Protein AF-A0A921LPE7-F1 (afdb_monomer_lite)

Sequence (106 aa):
MGKTLYLDCTNGISGDMLVAALLDAGANEARLRDTLATLPVSGFDIRVSRVKKAGIDCCDFDVVLDAAHENHDHDMAYLHGGAYAAHEHEHEHEHEHEHEHEHEHE

Organism: NCBI:txid1720204

pLDDT: mean 78.43, std 21.43, range [35.5, 97.62]

Structure (mmCIF, N/CA/C/O backbone):
data_AF-A0A921LPE7-F1
#
_entry.id   AF-A0A921LPE7-F1
#
loop_
_atom_site.group_PDB
_atom_site.id
_atom_site.type_symbol
_atom_site.label_atom_id
_atom_site.label_alt_id
_atom_site.label_comp_id
_atom_site.label_asym_id
_atom_site.label_entity_id
_atom_site.label_seq_id
_atom_site.pdbx_PDB_ins_code
_atom_site.Cartn_x
_atom_site.Cartn_y
_atom_site.Cartn_z
_atom_site.occupancy
_atom_site.B_iso_or_equiv
_atom_site.auth_seq_id
_atom_site.auth_comp_id
_atom_site.auth_asym_id
_atom_site.auth_atom_id
_atom_site.pdbx_PDB_model_num
ATOM 1 N N . MET A 1 1 ? -18.207 8.169 12.114 1.00 57.12 1 MET A N 1
ATOM 2 C CA . MET A 1 1 ? -16.863 8.465 12.659 1.00 57.12 1 MET A CA 1
ATOM 3 C C . MET A 1 1 ? -15.863 8.298 11.532 1.00 57.12 1 MET A C 1
ATOM 5 O O . MET A 1 1 ? -15.922 7.275 10.864 1.00 57.12 1 MET A O 1
ATOM 9 N N . GLY A 1 2 ? -15.036 9.309 11.260 1.00 79.25 2 GLY A N 1
ATOM 10 C CA . GLY A 1 2 ? -13.950 9.187 10.282 1.00 79.25 2 GLY A CA 1
ATOM 11 C C . GLY A 1 2 ? -12.810 8.327 10.833 1.00 79.25 2 GLY A C 1
ATOM 12 O O . GLY A 1 2 ? -12.654 8.229 12.050 1.00 79.25 2 GLY A O 1
ATOM 13 N N . LYS A 1 3 ? -12.039 7.697 9.945 1.00 83.62 3 LYS A N 1
ATOM 14 C CA . LYS A 1 3 ? -10.768 7.050 10.288 1.00 83.62 3 LYS A CA 1
ATOM 15 C C . LYS A 1 3 ? -9.664 8.110 10.187 1.00 83.62 3 LYS A C 1
ATOM 17 O O . LYS A 1 3 ? -9.556 8.766 9.155 1.00 83.62 3 LYS A O 1
ATOM 22 N N . THR A 1 4 ? -8.888 8.299 11.252 1.00 88.62 4 THR A N 1
ATOM 23 C CA . THR A 1 4 ? -7.774 9.261 11.295 1.00 88.62 4 THR A CA 1
ATOM 24 C C . THR A 1 4 ? -6.459 8.500 11.284 1.00 88.62 4 THR A C 1
ATOM 26 O O . THR A 1 4 ? -6.282 7.587 12.087 1.00 88.62 4 THR A O 1
ATOM 29 N N . LEU A 1 5 ? -5.538 8.899 10.406 1.00 90.00 5 LEU A N 1
ATOM 30 C CA . LEU A 1 5 ? -4.170 8.394 10.378 1.00 90.00 5 LEU A CA 1
ATOM 31 C C . LEU A 1 5 ? -3.237 9.448 10.985 1.00 90.00 5 LEU A C 1
ATOM 33 O O . LEU A 1 5 ? -3.249 10.601 10.555 1.00 90.00 5 LEU A O 1
ATOM 37 N N . TYR A 1 6 ? -2.452 9.055 11.985 1.00 92.50 6 TYR A N 1
ATOM 38 C CA . TYR A 1 6 ? -1.393 9.879 12.566 1.00 92.50 6 TYR A CA 1
ATOM 39 C C . TYR A 1 6 ? -0.043 9.339 12.098 1.00 92.50 6 TYR A C 1
ATOM 41 O O . TYR A 1 6 ? 0.225 8.148 12.249 1.00 92.50 6 TYR A O 1
ATOM 49 N N . LEU A 1 7 ? 0.784 10.208 11.519 1.00 92.19 7 LEU A N 1
ATOM 50 C CA . LEU A 1 7 ? 2.088 9.857 10.965 1.00 92.19 7 LEU A CA 1
ATOM 51 C C . LEU A 1 7 ? 3.176 10.633 11.711 1.00 92.19 7 LEU A C 1
ATOM 53 O O . LEU A 1 7 ? 3.247 11.856 11.595 1.00 92.19 7 LEU A O 1
ATOM 57 N N . ASP A 1 8 ? 4.022 9.919 12.450 1.00 92.38 8 ASP A N 1
ATOM 58 C CA . ASP A 1 8 ? 5.279 10.449 12.980 1.00 92.38 8 ASP A CA 1
ATOM 59 C C . ASP A 1 8 ? 6.428 9.946 12.104 1.00 92.38 8 ASP A C 1
ATOM 61 O O . ASP A 1 8 ? 6.885 8.811 12.229 1.00 92.38 8 ASP A O 1
ATOM 65 N N . CYS A 1 9 ? 6.857 10.794 11.173 1.00 93.88 9 CYS A N 1
ATOM 66 C CA . CYS A 1 9 ? 7.873 10.461 10.178 1.00 93.88 9 CYS A CA 1
ATOM 67 C C . CYS A 1 9 ? 9.250 11.035 10.535 1.00 93.88 9 CYS A C 1
ATOM 69 O O . CYS A 1 9 ? 10.048 11.284 9.632 1.00 93.88 9 CYS A O 1
ATOM 71 N N . THR A 1 10 ? 9.542 11.264 11.821 1.00 94.81 10 THR A N 1
ATOM 72 C CA . THR A 1 10 ? 10.807 11.888 12.256 1.00 94.81 10 THR A CA 1
ATOM 73 C C . THR A 1 10 ? 12.046 11.146 11.729 1.00 94.81 10 THR A C 1
ATOM 75 O O . THR A 1 10 ? 13.041 11.782 11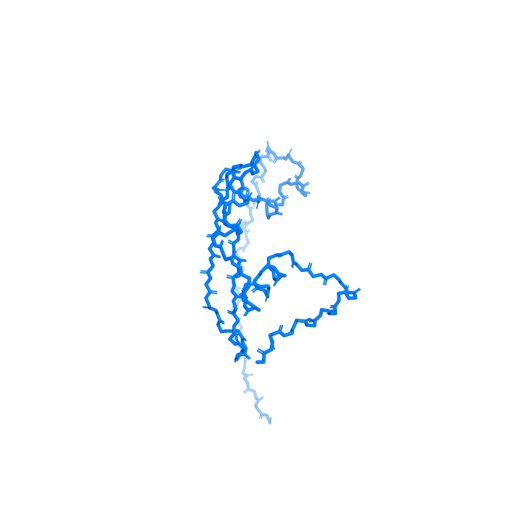.396 1.00 94.81 10 THR A O 1
ATOM 78 N N . ASN A 1 11 ? 11.961 9.820 11.568 1.00 92.00 11 ASN A N 1
ATOM 79 C CA . ASN A 1 11 ? 13.028 8.975 11.011 1.00 92.00 11 ASN A CA 1
ATOM 80 C C . ASN A 1 11 ? 12.672 8.373 9.637 1.00 92.00 11 ASN A C 1
ATOM 82 O O . ASN A 1 11 ? 13.289 7.404 9.203 1.00 92.00 11 ASN A O 1
ATOM 86 N N . GLY A 1 12 ? 11.669 8.933 8.956 1.00 94.06 12 GLY A N 1
ATOM 87 C CA . GLY A 1 12 ? 11.105 8.369 7.732 1.00 94.06 12 GLY A CA 1
ATOM 88 C C . GLY A 1 12 ? 10.094 7.245 7.981 1.00 94.06 12 GLY A C 1
ATOM 89 O O . GLY A 1 12 ? 9.940 6.735 9.089 1.00 94.06 12 GLY A O 1
ATOM 90 N N . ILE A 1 13 ? 9.375 6.884 6.919 1.00 92.75 13 ILE A N 1
ATOM 91 C CA . ILE A 1 13 ? 8.434 5.763 6.880 1.00 92.75 13 ILE A CA 1
ATOM 92 C C . ILE A 1 13 ? 8.632 5.019 5.563 1.00 92.75 13 ILE A C 1
ATOM 94 O O . ILE A 1 13 ? 8.874 5.641 4.526 1.00 92.75 13 ILE A O 1
ATOM 98 N N . SER A 1 14 ? 8.529 3.694 5.603 1.00 92.75 14 SER A N 1
ATOM 99 C CA . SER A 1 14 ? 8.546 2.892 4.384 1.00 92.75 14 SER A CA 1
ATOM 100 C C . SER A 1 14 ? 7.301 3.155 3.532 1.00 92.75 14 SER A C 1
ATOM 102 O O . SER A 1 14 ? 6.204 3.375 4.057 1.00 92.75 14 SER A O 1
ATOM 104 N N . GLY A 1 15 ? 7.469 3.139 2.209 1.00 94.38 15 GLY A N 1
ATOM 105 C CA . GLY A 1 15 ? 6.385 3.403 1.263 1.00 94.38 15 GLY A CA 1
ATOM 106 C C . GLY A 1 15 ? 5.274 2.356 1.338 1.00 94.38 15 GLY A C 1
ATOM 107 O O . GLY A 1 15 ? 4.098 2.712 1.359 1.00 94.38 15 GLY A O 1
ATOM 108 N N . ASP A 1 16 ? 5.642 1.082 1.451 1.00 95.38 16 ASP A N 1
ATOM 109 C CA . ASP A 1 16 ? 4.706 -0.037 1.585 1.00 95.38 16 ASP A CA 1
ATOM 110 C C . ASP A 1 16 ? 3.863 0.058 2.869 1.00 95.38 16 ASP A C 1
ATOM 112 O O . ASP A 1 16 ? 2.635 -0.038 2.820 1.00 95.38 16 ASP A O 1
ATOM 116 N N . MET A 1 17 ? 4.494 0.388 3.998 1.00 93.25 17 MET A N 1
ATOM 117 C CA . MET A 1 17 ? 3.844 0.607 5.286 1.00 93.25 17 MET A CA 1
ATOM 118 C C . MET A 1 17 ? 2.855 1.772 5.214 1.00 93.25 17 MET A C 1
ATOM 120 O O . MET A 1 17 ? 1.755 1.680 5.760 1.00 93.25 17 MET A O 1
ATOM 124 N N . LEU A 1 18 ? 3.206 2.857 4.514 1.00 95.88 18 LEU A N 1
ATOM 125 C CA . LEU A 1 18 ? 2.300 3.988 4.318 1.00 95.88 18 LEU A CA 1
ATOM 126 C C . LEU A 1 18 ? 1.090 3.603 3.455 1.00 95.88 18 LEU A C 1
ATOM 128 O O . LEU A 1 18 ? -0.042 3.947 3.799 1.00 95.88 18 LEU A O 1
ATOM 132 N N . VAL A 1 19 ? 1.305 2.882 2.352 1.00 97.12 19 VAL A N 1
ATOM 133 C CA . VAL A 1 19 ? 0.213 2.419 1.483 1.00 97.12 19 VAL A CA 1
ATOM 134 C C . VAL A 1 19 ? -0.717 1.479 2.246 1.00 97.12 19 VAL A C 1
ATOM 136 O O . VAL A 1 19 ? -1.933 1.681 2.223 1.00 97.12 19 VAL A O 1
ATOM 139 N N . ALA A 1 20 ? -0.168 0.515 2.986 1.00 96.19 20 ALA A N 1
ATOM 140 C CA . ALA A 1 20 ? -0.941 -0.386 3.830 1.00 96.19 20 ALA A CA 1
ATOM 141 C C . ALA A 1 20 ? -1.783 0.381 4.863 1.00 96.19 20 ALA A C 1
ATOM 143 O O . ALA A 1 20 ? -2.980 0.127 5.001 1.00 96.19 20 ALA A O 1
ATOM 144 N N . ALA A 1 21 ? -1.197 1.379 5.532 1.00 94.81 21 ALA A N 1
ATOM 145 C CA . ALA A 1 21 ? -1.902 2.208 6.506 1.00 94.81 21 ALA A CA 1
ATOM 146 C C . ALA A 1 21 ? -3.054 3.016 5.878 1.00 94.81 21 ALA A C 1
ATOM 148 O O . ALA A 1 21 ? -4.123 3.149 6.478 1.00 94.81 21 ALA A O 1
ATOM 149 N N . LEU A 1 22 ? -2.872 3.532 4.658 1.00 95.94 22 LEU A N 1
ATOM 150 C CA . LEU A 1 22 ? -3.919 4.240 3.915 1.00 95.94 22 LEU A CA 1
ATOM 151 C C . LEU A 1 22 ? -5.063 3.306 3.504 1.00 95.94 22 LEU A C 1
ATOM 153 O O . LEU A 1 22 ? -6.233 3.677 3.635 1.00 95.94 22 LEU A O 1
ATOM 157 N N . LEU A 1 23 ? -4.748 2.097 3.033 1.00 95.88 23 LEU A N 1
ATOM 158 C CA . LEU A 1 23 ? -5.750 1.075 2.718 1.00 95.88 23 LEU A CA 1
ATOM 159 C C . LEU A 1 23 ? -6.548 0.695 3.971 1.00 95.88 23 LEU A C 1
ATOM 161 O O . LEU A 1 23 ? -7.779 0.668 3.933 1.00 95.88 23 LEU A O 1
ATOM 165 N N . ASP A 1 24 ? -5.878 0.532 5.112 1.00 94.06 24 ASP A N 1
ATOM 166 C CA . ASP A 1 24 ? -6.535 0.230 6.387 1.00 94.06 24 ASP A CA 1
ATOM 167 C C . ASP A 1 24 ? -7.432 1.389 6.875 1.00 94.06 24 ASP A C 1
ATOM 169 O O . ASP A 1 24 ? -8.548 1.203 7.389 1.00 94.06 24 ASP A O 1
ATOM 173 N N . ALA A 1 25 ? -7.007 2.627 6.597 1.00 94.25 25 ALA A N 1
ATOM 174 C CA . ALA A 1 25 ? -7.797 3.840 6.793 1.00 94.25 25 ALA A CA 1
ATOM 175 C C . ALA A 1 25 ? -8.996 3.965 5.821 1.00 94.25 25 ALA A C 1
ATOM 177 O O . ALA A 1 25 ? -9.825 4.860 5.990 1.00 94.25 25 ALA A O 1
ATOM 178 N N . GLY A 1 26 ? -9.156 3.043 4.865 1.00 94.06 26 GLY A N 1
ATOM 179 C CA . GLY A 1 26 ? -10.290 2.971 3.940 1.00 94.06 26 GLY A CA 1
ATOM 180 C C . GLY A 1 26 ? -10.024 3.530 2.542 1.00 94.06 26 GLY A C 1
ATOM 181 O O . GLY A 1 26 ? -10.981 3.838 1.830 1.00 94.06 26 GLY A O 1
ATOM 182 N N . ALA A 1 27 ? -8.760 3.687 2.137 1.00 95.06 27 ALA A N 1
ATOM 183 C CA . ALA A 1 27 ? -8.432 4.005 0.752 1.00 95.06 27 ALA A CA 1
ATOM 184 C C . ALA A 1 27 ? -8.884 2.884 -0.207 1.00 95.06 27 ALA A C 1
ATOM 186 O O . ALA A 1 27 ? -9.013 1.719 0.165 1.00 95.06 27 ALA A O 1
ATOM 187 N N . ASN A 1 28 ? -9.145 3.248 -1.463 1.00 96.25 28 ASN A N 1
ATOM 188 C CA . ASN A 1 28 ? -9.674 2.328 -2.468 1.00 96.25 28 ASN A CA 1
ATOM 189 C C . ASN A 1 28 ? -8.538 1.548 -3.154 1.00 96.25 28 ASN A C 1
ATOM 191 O O . ASN A 1 28 ? -7.791 2.120 -3.950 1.00 96.25 28 ASN A O 1
ATOM 195 N N . GLU A 1 29 ? -8.453 0.244 -2.878 1.00 96.25 29 GLU A N 1
ATOM 196 C CA . GLU A 1 29 ? -7.451 -0.651 -3.473 1.00 96.25 29 GLU A CA 1
ATOM 197 C C . GLU A 1 29 ? -7.577 -0.758 -5.000 1.00 96.25 29 GLU A C 1
ATOM 199 O O . GLU A 1 29 ? -6.566 -0.740 -5.696 1.00 96.25 29 GLU A O 1
ATOM 204 N N . ALA A 1 30 ? -8.794 -0.815 -5.548 1.00 96.69 30 ALA A N 1
ATOM 205 C CA . ALA A 1 30 ? -8.988 -0.909 -6.996 1.00 96.69 30 ALA A CA 1
ATOM 206 C C . ALA A 1 30 ? -8.403 0.317 -7.708 1.00 96.69 30 ALA A C 1
ATOM 208 O O . ALA A 1 30 ? -7.639 0.184 -8.657 1.00 96.69 30 ALA A O 1
ATOM 209 N N . ARG A 1 31 ? -8.654 1.517 -7.169 1.00 97.44 31 ARG A N 1
ATOM 210 C CA . ARG A 1 31 ? -8.084 2.758 -7.708 1.00 97.44 31 ARG A CA 1
ATOM 211 C C . ARG A 1 31 ? -6.557 2.784 -7.602 1.00 97.44 31 ARG A C 1
ATOM 213 O O . ARG A 1 31 ? -5.900 3.330 -8.488 1.00 97.44 31 ARG A O 1
ATOM 220 N N . LEU A 1 32 ? -5.990 2.223 -6.532 1.00 96.69 32 LEU A N 1
ATOM 221 C CA . LEU A 1 32 ? -4.542 2.068 -6.385 1.00 96.69 32 LEU A CA 1
ATOM 222 C C . LEU A 1 32 ? -3.977 1.151 -7.478 1.00 96.69 32 LEU A C 1
ATOM 224 O O . LEU A 1 32 ? -3.042 1.552 -8.164 1.00 96.69 32 LEU A O 1
ATOM 228 N N . ARG A 1 33 ? -4.574 -0.030 -7.685 1.00 95.88 33 ARG A N 1
ATOM 229 C CA . ARG A 1 33 ? -4.165 -0.984 -8.729 1.00 95.88 33 ARG A CA 1
ATOM 230 C C . ARG A 1 33 ? -4.274 -0.385 -10.130 1.00 95.88 33 ARG A C 1
ATOM 232 O O . ARG A 1 33 ? -3.309 -0.458 -10.883 1.00 95.88 33 ARG A O 1
ATOM 239 N N . ASP A 1 34 ? -5.386 0.282 -10.438 1.00 96.94 34 ASP A N 1
ATOM 240 C CA . ASP A 1 34 ? -5.583 0.973 -11.718 1.00 96.94 34 ASP A CA 1
ATOM 241 C C . ASP A 1 34 ? -4.503 2.033 -11.951 1.00 96.94 34 ASP A C 1
ATOM 243 O O . ASP A 1 34 ? -3.967 2.151 -13.049 1.00 96.94 34 ASP A O 1
ATOM 247 N N . THR A 1 35 ? -4.151 2.793 -10.908 1.00 96.31 35 THR A N 1
ATOM 248 C CA . THR A 1 35 ? -3.110 3.826 -10.995 1.00 96.31 35 THR A CA 1
ATOM 249 C C . THR A 1 35 ? -1.734 3.203 -11.219 1.00 96.31 35 THR A C 1
ATOM 251 O O . THR A 1 35 ? -0.982 3.677 -12.068 1.00 96.31 35 THR A O 1
ATOM 254 N N . LEU A 1 36 ? -1.403 2.125 -10.506 1.00 95.31 36 LEU A N 1
ATOM 255 C CA . LEU A 1 36 ? -0.118 1.437 -10.656 1.00 95.31 36 LEU A CA 1
ATOM 256 C C . LEU A 1 36 ? 0.034 0.804 -12.045 1.00 95.31 36 LEU A C 1
ATOM 258 O O . LEU A 1 36 ? 1.117 0.876 -12.617 1.00 95.31 36 LEU A O 1
ATOM 262 N N . ALA A 1 37 ? -1.054 0.310 -12.642 1.00 94.75 37 ALA A N 1
ATOM 263 C CA . ALA A 1 37 ? -1.066 -0.199 -14.015 1.00 94.75 37 ALA A CA 1
ATOM 264 C C . ALA A 1 37 ? -0.774 0.873 -15.086 1.00 94.75 37 ALA A C 1
ATOM 266 O O . ALA A 1 37 ? -0.453 0.530 -16.222 1.00 94.75 37 ALA A O 1
ATOM 267 N N . THR A 1 38 ? -0.877 2.168 -14.755 1.00 96.81 38 THR A N 1
ATOM 268 C CA . THR A 1 38 ? -0.511 3.255 -15.683 1.00 96.81 38 THR A CA 1
ATOM 269 C C . THR A 1 38 ? 0.987 3.540 -15.730 1.00 96.81 38 THR A C 1
ATOM 271 O O . THR A 1 38 ? 1.446 4.244 -16.632 1.00 96.81 38 THR A O 1
ATOM 274 N N . LEU A 1 39 ? 1.756 3.032 -14.763 1.00 95.62 39 LEU A N 1
ATOM 275 C CA . LEU A 1 39 ? 3.189 3.272 -14.718 1.00 95.62 39 LEU A CA 1
ATOM 276 C C . LEU A 1 39 ? 3.892 2.434 -15.799 1.00 95.62 39 LEU A C 1
ATOM 278 O O . LEU A 1 39 ? 3.584 1.252 -15.948 1.00 95.62 39 LEU A O 1
ATOM 282 N N . PRO A 1 40 ? 4.869 2.996 -16.535 1.00 95.00 40 PRO A N 1
ATOM 283 C CA . PRO A 1 40 ? 5.633 2.267 -17.545 1.00 95.00 40 PRO A CA 1
ATOM 284 C C . PRO A 1 40 ? 6.725 1.400 -16.893 1.00 95.00 40 PRO A C 1
ATOM 286 O O . PRO A 1 40 ? 7.899 1.500 -17.241 1.00 95.00 40 PRO A O 1
ATOM 289 N N . VAL A 1 41 ? 6.345 0.589 -15.906 1.00 92.00 41 VAL A N 1
ATOM 290 C CA . VAL A 1 41 ? 7.227 -0.324 -15.172 1.00 92.00 41 VAL A CA 1
ATOM 291 C C . VAL A 1 41 ? 6.602 -1.716 -15.116 1.00 92.00 41 VAL A C 1
ATOM 293 O O . VAL A 1 41 ? 5.385 -1.862 -15.029 1.00 92.00 41 VAL A O 1
ATOM 296 N N . SER A 1 42 ? 7.440 -2.744 -15.190 1.00 90.50 42 SER A N 1
ATOM 297 C CA . SER A 1 42 ? 7.047 -4.154 -15.137 1.00 90.50 42 SER A CA 1
ATOM 298 C C . SER A 1 42 ? 7.915 -4.906 -14.134 1.00 90.50 42 SER A C 1
ATOM 300 O O . SER A 1 42 ? 8.868 -4.347 -13.600 1.00 90.50 42 SER A O 1
ATOM 302 N N . GLY A 1 43 ? 7.601 -6.180 -13.912 1.00 92.56 43 GLY A N 1
ATOM 303 C CA . GLY A 1 43 ? 8.419 -7.065 -13.085 1.00 92.56 43 GLY A CA 1
ATOM 304 C C . GLY A 1 43 ? 8.112 -7.014 -11.595 1.00 92.56 43 GLY A C 1
ATOM 305 O O . GLY A 1 43 ? 8.934 -7.421 -10.780 1.00 92.56 43 GLY A O 1
ATOM 306 N N . PHE A 1 44 ? 6.919 -6.538 -11.241 1.00 94.12 44 PHE A N 1
ATOM 307 C CA . PHE A 1 44 ? 6.390 -6.635 -9.891 1.00 94.12 44 PHE A CA 1
ATOM 308 C C . PHE A 1 44 ? 4.914 -7.038 -9.908 1.00 94.12 44 PHE A C 1
ATOM 310 O O . PHE A 1 44 ? 4.190 -6.781 -10.872 1.00 94.12 44 PHE A O 1
ATOM 317 N N . ASP A 1 45 ? 4.473 -7.632 -8.808 1.00 93.88 45 ASP A N 1
ATOM 318 C CA . ASP A 1 45 ? 3.077 -7.852 -8.459 1.00 93.88 45 ASP A CA 1
ATOM 319 C C . ASP A 1 45 ? 2.800 -7.266 -7.066 1.00 93.88 45 ASP A C 1
ATOM 321 O O . ASP A 1 45 ? 3.715 -7.005 -6.283 1.00 93.88 45 ASP A O 1
ATOM 325 N N . ILE A 1 46 ? 1.528 -7.031 -6.758 1.00 95.31 46 ILE A N 1
ATOM 326 C CA . ILE A 1 46 ? 1.090 -6.429 -5.499 1.00 95.31 46 ILE A CA 1
ATOM 327 C C . ILE A 1 46 ? 0.176 -7.387 -4.762 1.00 95.31 46 ILE A C 1
ATOM 329 O O . ILE A 1 46 ? -0.925 -7.717 -5.232 1.00 95.31 46 ILE A O 1
ATOM 333 N N . ARG A 1 47 ? 0.556 -7.706 -3.528 1.00 96.62 47 ARG A N 1
ATOM 334 C CA . ARG A 1 47 ? -0.267 -8.483 -2.605 1.00 96.62 47 ARG A CA 1
ATOM 335 C C . ARG A 1 47 ? -0.743 -7.590 -1.470 1.00 96.62 47 ARG A C 1
ATOM 337 O O . ARG A 1 47 ? 0.045 -6.928 -0.810 1.00 96.62 47 ARG A O 1
ATOM 344 N N . VAL A 1 48 ? -2.054 -7.584 -1.250 1.00 96.88 48 VAL A N 1
ATOM 345 C CA . VAL A 1 48 ? -2.676 -6.910 -0.108 1.00 96.88 48 VAL A CA 1
ATOM 346 C C . VAL A 1 48 ? -3.247 -7.989 0.791 1.00 96.88 48 VAL A C 1
ATOM 348 O O . VAL A 1 48 ? -4.030 -8.826 0.340 1.00 96.88 48 VAL A O 1
ATOM 351 N N . SER A 1 49 ? -2.827 -8.011 2.051 1.00 96.69 49 SER A N 1
ATOM 352 C CA . SER A 1 49 ? -3.247 -9.037 3.002 1.00 96.69 49 SER A CA 1
ATOM 353 C C . SER A 1 49 ? -3.482 -8.463 4.400 1.00 96.69 49 SER A C 1
ATOM 355 O O . SER A 1 49 ? -3.246 -7.282 4.661 1.00 96.69 49 SER A O 1
ATOM 357 N N . ARG A 1 50 ? -4.003 -9.293 5.309 1.00 96.69 50 ARG A N 1
ATOM 358 C CA . ARG A 1 50 ? -4.088 -8.980 6.740 1.00 96.69 50 ARG A CA 1
ATOM 359 C C . ARG A 1 50 ? -3.077 -9.822 7.485 1.00 96.69 50 ARG A C 1
ATOM 361 O O . ARG A 1 50 ? -3.059 -11.042 7.334 1.00 96.69 50 ARG A O 1
ATOM 368 N N . VAL A 1 51 ? -2.290 -9.172 8.329 1.00 95.44 51 VAL A N 1
ATOM 369 C CA . VAL A 1 51 ? -1.279 -9.828 9.154 1.00 95.44 51 VAL A CA 1
ATOM 370 C C . VAL A 1 51 ? -1.490 -9.467 10.616 1.00 95.44 51 VAL A C 1
ATOM 372 O O . VAL A 1 51 ? -1.968 -8.382 10.947 1.00 95.44 51 VAL A O 1
ATOM 375 N N . LYS A 1 52 ? -1.114 -10.386 11.511 1.00 96.06 52 LYS A N 1
ATOM 376 C CA . LYS A 1 52 ? -1.034 -10.115 12.946 1.00 96.06 52 LYS A CA 1
ATOM 377 C C . LYS A 1 52 ? 0.415 -10.225 13.402 1.00 96.06 52 LYS A C 1
ATOM 379 O O . LYS A 1 52 ? 0.957 -11.325 13.464 1.00 96.06 52 LYS A O 1
ATOM 384 N N . LYS A 1 53 ? 1.035 -9.095 13.739 1.00 90.38 53 LYS A N 1
ATOM 385 C CA . LYS A 1 53 ? 2.422 -9.022 14.230 1.00 90.38 53 LYS A CA 1
ATOM 386 C C . LYS A 1 53 ? 2.413 -8.443 15.641 1.00 90.38 53 LYS A C 1
ATOM 388 O O . LYS A 1 53 ? 1.801 -7.409 15.877 1.00 90.38 53 LYS A O 1
ATOM 393 N N . ALA A 1 54 ? 3.031 -9.142 16.595 1.00 93.88 54 ALA A N 1
ATOM 394 C CA . ALA A 1 54 ? 3.068 -8.736 18.008 1.00 93.88 54 ALA A CA 1
ATOM 395 C C . ALA A 1 54 ? 1.684 -8.370 18.607 1.00 93.88 54 ALA A C 1
ATOM 397 O O . ALA A 1 54 ? 1.560 -7.462 19.423 1.00 93.88 54 ALA A O 1
ATOM 398 N N . GLY A 1 55 ? 0.622 -9.064 18.180 1.00 94.75 55 GLY A N 1
ATOM 399 C CA . GLY A 1 55 ? -0.751 -8.815 18.638 1.00 94.75 55 GLY A CA 1
ATOM 400 C C . GLY A 1 55 ? -1.491 -7.679 17.920 1.00 94.75 55 GLY A C 1
ATOM 401 O O . GLY A 1 55 ? -2.691 -7.527 18.139 1.00 94.75 55 GLY A O 1
ATOM 402 N N . ILE A 1 56 ? -0.828 -6.942 17.028 1.00 92.19 56 ILE A N 1
ATOM 403 C CA . ILE A 1 56 ? -1.423 -5.875 16.218 1.00 92.19 56 ILE A CA 1
ATOM 404 C C . ILE A 1 56 ? -1.945 -6.478 14.917 1.00 92.19 56 ILE A C 1
ATOM 406 O O . ILE A 1 56 ? -1.199 -7.157 14.218 1.00 92.19 56 ILE A O 1
ATOM 410 N N . ASP A 1 57 ? -3.221 -6.242 14.613 1.00 94.62 57 ASP A N 1
ATOM 411 C CA . ASP A 1 57 ? -3.862 -6.634 13.356 1.00 94.62 57 ASP A CA 1
ATOM 412 C C . ASP A 1 57 ? -3.813 -5.452 12.382 1.00 94.62 57 ASP A C 1
ATOM 414 O O . ASP A 1 57 ? -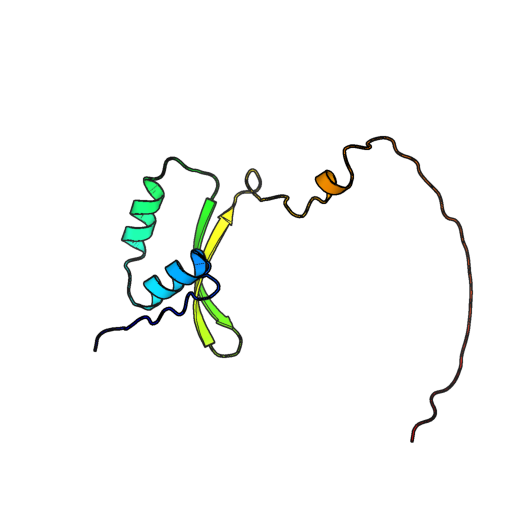4.422 -4.410 12.643 1.00 94.62 57 ASP A O 1
ATOM 418 N N . CYS A 1 58 ? -3.083 -5.602 11.280 1.00 92.94 58 CYS A N 1
ATOM 419 C CA . CYS A 1 58 ? -2.857 -4.543 10.302 1.00 92.94 58 CYS A CA 1
ATOM 420 C C . CYS A 1 58 ? -2.963 -5.050 8.862 1.00 92.94 58 CYS A C 1
ATOM 422 O O . CYS A 1 58 ? -2.831 -6.243 8.569 1.00 92.94 58 CYS A O 1
ATOM 424 N N . CYS A 1 59 ? -3.232 -4.115 7.952 1.00 96.44 59 CYS A N 1
ATOM 425 C CA . CYS A 1 59 ? -3.035 -4.341 6.529 1.00 96.44 59 CYS A CA 1
ATOM 426 C C . CYS A 1 59 ? -1.538 -4.487 6.232 1.00 96.44 59 CYS A C 1
ATOM 428 O O . CYS A 1 59 ? -0.717 -3.781 6.814 1.00 96.44 59 CYS A O 1
ATOM 430 N N . ASP A 1 60 ? -1.214 -5.373 5.302 1.00 96.50 60 ASP A N 1
ATOM 431 C CA . ASP A 1 60 ? 0.119 -5.568 4.744 1.00 96.50 60 ASP A CA 1
ATOM 432 C C . ASP A 1 60 ? 0.031 -5.337 3.235 1.00 96.50 60 ASP A C 1
ATOM 434 O O . ASP A 1 60 ? -0.886 -5.847 2.581 1.00 96.50 60 ASP A O 1
ATOM 438 N N . PHE A 1 61 ? 0.928 -4.511 2.707 1.00 97.62 61 PHE A N 1
ATOM 439 C CA . PHE A 1 61 ? 1.043 -4.214 1.285 1.00 97.62 61 PHE A CA 1
ATOM 440 C C . PHE A 1 61 ? 2.428 -4.667 0.852 1.00 97.62 61 PHE A C 1
ATOM 442 O O . PHE A 1 61 ? 3.413 -4.090 1.289 1.00 97.62 61 PHE A O 1
ATOM 449 N N . ASP A 1 62 ? 2.493 -5.699 0.025 1.00 95.88 62 ASP A N 1
ATOM 450 C CA . ASP A 1 62 ? 3.740 -6.337 -0.379 1.00 95.88 62 ASP A CA 1
ATOM 451 C C . ASP A 1 62 ? 3.953 -6.155 -1.885 1.00 95.88 62 ASP A C 1
ATOM 453 O O . ASP A 1 62 ? 3.040 -6.391 -2.689 1.00 95.88 62 ASP A O 1
ATOM 457 N N . VAL A 1 63 ? 5.155 -5.707 -2.250 1.00 94.50 63 VAL A N 1
ATOM 458 C CA . VAL A 1 63 ? 5.595 -5.521 -3.635 1.00 94.50 63 VAL A CA 1
ATOM 459 C C . VAL A 1 63 ? 6.53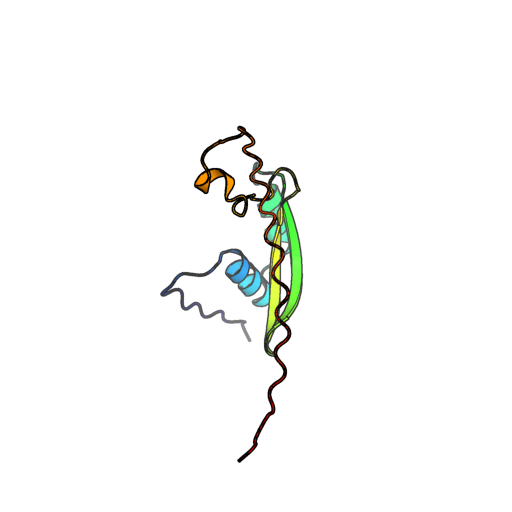6 -6.665 -3.970 1.00 94.50 63 VAL A C 1
ATOM 461 O O . VAL A 1 63 ? 7.709 -6.657 -3.609 1.00 94.50 63 VAL A O 1
ATOM 464 N N . VAL A 1 64 ? 6.004 -7.652 -4.678 1.00 93.50 64 VAL A N 1
ATOM 465 C CA . VAL A 1 64 ? 6.721 -8.882 -5.003 1.00 93.50 64 VAL A CA 1
ATOM 466 C C . VAL A 1 64 ? 7.368 -8.722 -6.366 1.00 93.50 64 VAL A C 1
ATOM 468 O O . VAL A 1 64 ? 6.663 -8.617 -7.367 1.00 93.50 64 VAL A O 1
ATOM 471 N N . LEU A 1 65 ? 8.696 -8.704 -6.410 1.00 92.81 65 LEU A N 1
ATOM 472 C CA . LEU A 1 65 ? 9.449 -8.637 -7.660 1.00 92.81 65 LEU A CA 1
ATOM 473 C C . LEU A 1 65 ? 9.503 -10.015 -8.329 1.00 92.81 65 LEU A C 1
ATOM 475 O O . LEU A 1 65 ? 9.466 -11.048 -7.659 1.00 92.81 65 LEU A O 1
ATOM 479 N N . ASP A 1 66 ? 9.561 -10.040 -9.659 1.00 91.88 66 ASP A N 1
ATOM 480 C CA . ASP A 1 66 ? 9.859 -11.277 -10.378 1.00 91.88 66 ASP A CA 1
ATOM 481 C C . ASP A 1 66 ? 11.348 -11.647 -10.251 1.00 91.88 66 ASP A C 1
ATOM 483 O O . ASP A 1 66 ? 12.178 -10.826 -9.872 1.00 91.88 66 ASP A O 1
ATOM 487 N N . ALA A 1 67 ? 11.707 -12.881 -10.609 1.00 87.12 67 ALA A N 1
ATOM 488 C CA . ALA A 1 67 ? 13.081 -13.373 -10.477 1.00 87.12 67 ALA A CA 1
ATOM 489 C C . ALA A 1 67 ? 14.121 -12.601 -11.317 1.00 87.12 67 ALA A C 1
ATOM 49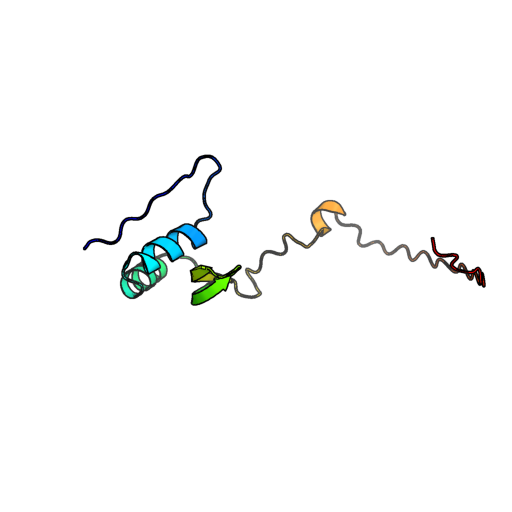1 O O . ALA A 1 67 ? 15.308 -12.667 -11.024 1.00 87.12 67 ALA A O 1
ATOM 492 N N . ALA A 1 68 ? 13.711 -11.900 -12.381 1.00 85.69 68 ALA A N 1
ATOM 493 C CA . ALA A 1 68 ? 14.624 -11.088 -13.187 1.00 85.69 68 ALA A CA 1
ATOM 494 C C . ALA A 1 68 ? 14.888 -9.708 -12.559 1.00 85.69 68 ALA A C 1
ATOM 496 O O . ALA A 1 68 ? 15.878 -9.064 -12.904 1.00 85.69 68 ALA A O 1
ATOM 497 N N . HIS A 1 69 ? 14.005 -9.262 -11.664 1.00 81.94 69 HIS A N 1
ATOM 498 C CA . HIS A 1 69 ? 14.070 -7.976 -10.972 1.00 81.94 69 HIS A CA 1
ATOM 499 C C . HIS A 1 69 ? 14.280 -8.126 -9.460 1.00 81.94 69 HIS A C 1
ATOM 501 O O . HIS A 1 69 ? 14.320 -7.119 -8.756 1.00 81.94 69 HIS A O 1
ATOM 507 N N . GLU A 1 70 ? 14.403 -9.352 -8.950 1.00 79.25 70 GLU A N 1
ATOM 508 C CA . GLU A 1 70 ? 14.750 -9.612 -7.561 1.00 79.25 70 GLU A CA 1
ATOM 509 C C . GLU A 1 70 ? 16.102 -8.952 -7.275 1.00 79.25 70 GLU A C 1
ATOM 511 O O . GLU A 1 70 ? 17.101 -9.203 -7.953 1.00 79.25 70 GLU A O 1
ATOM 516 N N . ASN A 1 71 ? 16.123 -8.031 -6.311 1.00 67.25 71 ASN A N 1
ATOM 517 C CA . ASN A 1 71 ? 17.354 -7.354 -5.941 1.00 67.25 71 ASN A CA 1
ATOM 518 C C . ASN A 1 71 ? 18.292 -8.393 -5.323 1.00 67.25 71 ASN A C 1
ATOM 520 O O . ASN A 1 71 ? 18.069 -8.866 -4.215 1.00 67.25 71 ASN A O 1
ATOM 524 N N . HIS A 1 72 ? 19.367 -8.726 -6.030 1.00 63.50 72 HIS A N 1
ATOM 525 C CA . HIS A 1 72 ? 20.496 -9.460 -5.469 1.00 63.50 72 HIS A CA 1
ATOM 526 C C . HIS A 1 72 ? 21.370 -8.536 -4.602 1.00 63.50 72 HIS A C 1
ATOM 528 O O . HIS A 1 72 ? 22.590 -8.598 -4.646 1.00 63.50 72 HIS A O 1
ATOM 534 N N . ASP A 1 73 ? 20.795 -7.640 -3.806 1.00 61.22 73 ASP A N 1
ATOM 535 C CA . ASP A 1 73 ? 21.581 -6.798 -2.891 1.00 61.22 73 ASP A CA 1
ATOM 536 C C . ASP A 1 73 ? 22.268 -7.615 -1.776 1.00 61.22 73 ASP A C 1
ATOM 538 O O . ASP A 1 73 ? 23.181 -7.129 -1.104 1.00 61.22 73 ASP A O 1
ATOM 542 N N . HIS A 1 74 ? 21.881 -8.885 -1.632 1.00 56.03 74 HIS A N 1
ATOM 543 C CA . HIS A 1 74 ? 22.571 -9.899 -0.843 1.00 56.03 74 HIS A CA 1
ATOM 544 C C . HIS A 1 74 ? 23.681 -10.654 -1.583 1.00 56.03 74 HIS A C 1
ATOM 546 O O . HIS A 1 74 ? 24.408 -11.416 -0.936 1.00 56.03 74 HIS A O 1
ATOM 552 N N . ASP A 1 75 ? 23.871 -10.459 -2.893 1.00 58.41 75 ASP A N 1
ATOM 553 C CA . ASP A 1 75 ? 25.114 -10.897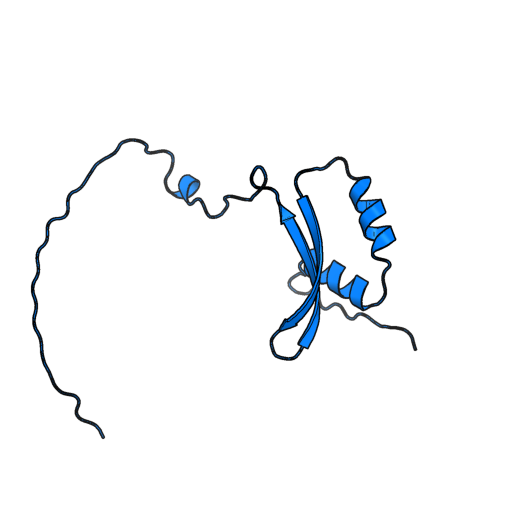 -3.505 1.00 58.41 75 ASP A CA 1
ATOM 554 C C . ASP A 1 75 ? 26.235 -9.953 -3.052 1.00 58.41 75 ASP A C 1
ATOM 556 O O . ASP A 1 75 ? 26.490 -8.865 -3.552 1.00 58.41 75 ASP A O 1
ATOM 560 N N . MET A 1 76 ? 26.997 -10.392 -2.053 1.00 63.84 76 MET A N 1
ATOM 561 C CA . MET A 1 76 ? 28.235 -9.717 -1.644 1.00 63.84 76 MET A CA 1
ATOM 562 C C . MET A 1 76 ? 29.302 -9.778 -2.768 1.00 63.84 76 MET A C 1
ATOM 564 O O . MET A 1 76 ? 30.485 -9.538 -2.534 1.00 63.84 76 MET A O 1
ATOM 568 N N . ALA A 1 77 ? 28.917 -10.105 -4.007 1.00 61.22 77 ALA A N 1
ATOM 569 C CA . ALA A 1 77 ? 29.762 -10.130 -5.189 1.00 61.22 77 ALA A CA 1
ATOM 570 C C . ALA A 1 77 ? 30.432 -8.769 -5.428 1.00 61.22 77 ALA A C 1
ATOM 572 O O . ALA A 1 77 ? 31.597 -8.722 -5.827 1.00 61.22 77 ALA A O 1
ATOM 573 N N . TYR A 1 78 ? 29.750 -7.662 -5.109 1.00 60.19 78 TYR A N 1
ATOM 574 C CA . TYR A 1 78 ? 30.343 -6.324 -5.172 1.00 60.19 78 TYR A CA 1
ATOM 575 C C . TYR A 1 78 ? 31.417 -6.083 -4.092 1.00 60.19 78 TYR A C 1
ATOM 577 O O . TYR A 1 78 ? 32.353 -5.321 -4.328 1.00 60.19 78 TYR A O 1
ATOM 585 N N . LEU A 1 79 ? 31.321 -6.741 -2.928 1.00 58.22 79 LEU A N 1
ATOM 586 C CA . LEU A 1 79 ? 32.337 -6.683 -1.866 1.00 58.22 79 LEU A CA 1
ATOM 587 C C . LEU A 1 79 ? 33.581 -7.505 -2.207 1.00 58.22 79 LEU A C 1
ATOM 589 O O . LEU A 1 79 ? 34.681 -7.142 -1.796 1.00 58.22 79 LEU A O 1
ATOM 593 N N . HIS A 1 80 ? 33.418 -8.585 -2.973 1.00 62.19 80 HIS A N 1
ATOM 594 C CA . HIS A 1 80 ? 34.507 -9.489 -3.350 1.00 62.19 80 HIS A CA 1
ATOM 595 C C . HIS A 1 80 ? 35.058 -9.268 -4.762 1.00 62.19 80 HIS A C 1
ATOM 597 O O . HIS A 1 80 ? 35.822 -10.105 -5.235 1.00 62.19 80 HIS A O 1
ATOM 603 N N . GLY A 1 81 ? 34.706 -8.149 -5.412 1.00 47.66 81 GLY A N 1
ATOM 604 C CA . GLY A 1 81 ? 35.380 -7.607 -6.593 1.00 47.66 81 GLY A CA 1
ATOM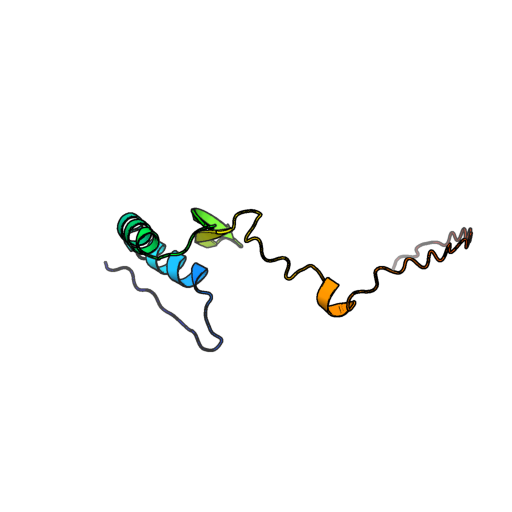 605 C C . GLY A 1 81 ? 35.906 -8.661 -7.567 1.00 47.66 81 GLY A C 1
ATOM 606 O O . GLY A 1 81 ? 37.110 -8.859 -7.636 1.00 47.66 81 GLY A O 1
ATOM 607 N N . GLY A 1 82 ? 35.012 -9.332 -8.298 1.00 54.94 82 GLY A N 1
ATOM 608 C CA . GLY A 1 82 ? 35.334 -10.136 -9.484 1.00 54.94 82 GLY A CA 1
ATOM 609 C C . GLY A 1 82 ? 36.659 -10.908 -9.444 1.00 54.94 82 GLY A C 1
ATOM 610 O O . GLY A 1 82 ? 37.551 -10.620 -10.237 1.00 54.94 82 GLY A O 1
ATOM 611 N N . ALA A 1 83 ? 36.776 -11.916 -8.581 1.00 50.94 83 ALA A N 1
ATOM 612 C CA . ALA A 1 83 ? 37.871 -12.880 -8.636 1.00 50.94 83 ALA A CA 1
ATOM 613 C C . ALA A 1 83 ? 37.334 -14.285 -8.929 1.00 50.94 83 ALA A C 1
ATOM 615 O O . ALA A 1 83 ? 37.340 -15.172 -8.081 1.00 50.94 83 ALA A O 1
ATOM 616 N N . TYR A 1 84 ? 36.917 -14.514 -10.176 1.00 52.47 84 TYR A N 1
ATOM 617 C CA . TYR A 1 84 ? 36.909 -15.869 -10.731 1.00 52.47 84 TYR A CA 1
ATOM 618 C C . TYR A 1 84 ? 38.354 -16.274 -11.055 1.00 52.47 84 TYR A C 1
ATOM 620 O O . TYR A 1 84 ? 38.763 -16.347 -12.209 1.00 52.47 84 TYR A O 1
ATOM 628 N N . ALA A 1 85 ? 39.144 -16.498 -10.013 1.00 46.59 85 ALA A N 1
ATOM 629 C CA . ALA A 1 85 ? 40.345 -17.311 -10.066 1.00 46.59 85 ALA A CA 1
ATOM 630 C C . ALA A 1 85 ? 40.294 -18.194 -8.824 1.00 46.59 85 ALA A C 1
ATOM 632 O O . ALA A 1 85 ? 40.632 -17.769 -7.722 1.00 46.59 85 ALA A O 1
ATOM 633 N N . ALA A 1 86 ? 39.759 -19.396 -9.022 1.00 48.50 86 ALA A N 1
ATOM 634 C CA . ALA A 1 86 ? 39.721 -20.449 -8.030 1.00 48.50 86 ALA A CA 1
ATOM 635 C C . ALA A 1 86 ? 41.132 -20.676 -7.472 1.00 48.50 86 ALA A C 1
ATOM 637 O O . ALA A 1 86 ? 42.016 -21.170 -8.170 1.00 48.50 86 ALA A O 1
ATOM 638 N N . HIS A 1 87 ? 41.326 -20.312 -6.210 1.00 43.50 87 HIS A N 1
ATOM 639 C CA . HIS A 1 87 ? 42.362 -20.897 -5.381 1.00 43.50 87 HIS A CA 1
ATOM 640 C C . HIS A 1 87 ? 41.648 -21.761 -4.350 1.00 43.50 87 HIS A C 1
ATOM 642 O O . HIS A 1 87 ? 41.172 -21.280 -3.324 1.00 43.50 87 HIS A O 1
ATOM 648 N N . GLU A 1 88 ? 41.516 -23.040 -4.693 1.00 37.06 88 GLU A N 1
ATOM 649 C CA . GLU A 1 88 ? 41.240 -24.100 -3.735 1.00 37.06 88 GLU A CA 1
ATOM 650 C C . GLU A 1 88 ? 42.365 -24.087 -2.696 1.00 37.06 88 GLU A C 1
ATOM 652 O O . GLU A 1 88 ? 43.523 -24.371 -3.004 1.00 37.06 88 GLU A O 1
ATOM 657 N N . HIS A 1 89 ? 42.029 -23.715 -1.467 1.00 45.19 89 HIS A N 1
ATOM 658 C CA . HIS A 1 89 ? 42.825 -24.074 -0.307 1.00 45.19 89 HIS A CA 1
ATOM 659 C C . HIS A 1 89 ? 42.066 -25.183 0.418 1.00 45.19 89 HIS A C 1
ATOM 661 O O . HIS A 1 89 ? 41.137 -24.922 1.180 1.00 45.19 89 HIS A O 1
ATOM 667 N N . GLU A 1 90 ? 42.448 -26.429 0.133 1.00 35.50 90 GLU A N 1
ATOM 668 C CA . GLU A 1 90 ? 42.185 -27.558 1.022 1.00 35.50 90 GLU A CA 1
ATOM 669 C C . GLU A 1 90 ? 42.807 -27.235 2.385 1.00 35.50 90 GLU A C 1
ATOM 671 O O . GLU A 1 90 ? 44.028 -27.189 2.541 1.00 35.50 90 GLU A O 1
ATOM 676 N N . HIS A 1 91 ? 41.958 -26.977 3.374 1.00 47.56 91 HIS A N 1
ATOM 677 C CA . HIS A 1 91 ? 42.352 -27.014 4.773 1.00 47.56 91 HIS A CA 1
ATOM 678 C C . HIS A 1 91 ? 41.958 -28.378 5.337 1.00 47.56 91 HIS A C 1
ATOM 680 O O . HIS A 1 91 ? 40.881 -28.538 5.907 1.00 47.56 91 HIS A O 1
ATOM 686 N N . GLU A 1 92 ? 42.839 -29.365 5.178 1.00 42.53 92 GLU A N 1
ATOM 687 C CA . GLU A 1 92 ? 42.837 -30.543 6.044 1.00 42.53 92 GLU A CA 1
ATOM 688 C C . GLU A 1 92 ? 43.470 -30.154 7.384 1.00 42.53 92 GLU A C 1
ATOM 690 O O . GLU A 1 92 ? 44.691 -30.069 7.518 1.00 42.53 92 GLU A O 1
ATOM 695 N N . HIS A 1 93 ? 42.628 -29.914 8.388 1.00 50.00 93 HIS A N 1
ATOM 696 C CA . HIS A 1 93 ? 43.040 -29.967 9.786 1.00 50.00 93 HIS A CA 1
ATOM 697 C C . HIS A 1 93 ? 42.055 -30.843 10.558 1.00 50.00 93 HIS A C 1
ATOM 699 O O . HIS A 1 93 ? 41.018 -30.392 11.040 1.00 50.00 93 HIS A O 1
ATOM 705 N N . GLU A 1 94 ? 42.404 -32.125 10.637 1.00 42.72 94 GLU A N 1
ATOM 706 C CA . GLU A 1 94 ? 41.876 -33.073 11.610 1.00 42.72 94 GLU A CA 1
ATOM 707 C C . GLU A 1 94 ? 42.333 -32.633 13.008 1.00 42.72 94 GLU A C 1
ATOM 709 O O . GLU A 1 94 ? 43.523 -32.676 13.324 1.00 42.72 94 GLU A O 1
ATOM 714 N N . HIS A 1 95 ? 41.394 -32.205 13.850 1.00 50.75 95 HIS A N 1
ATOM 715 C CA . HIS A 1 95 ? 41.631 -32.065 15.283 1.00 50.75 95 HIS A CA 1
ATOM 716 C C . HIS A 1 95 ? 40.475 -32.701 16.054 1.00 50.75 95 HIS A C 1
ATOM 718 O O . HIS A 1 95 ? 39.444 -32.083 16.312 1.00 50.75 95 HIS A O 1
ATOM 724 N N . GLU A 1 96 ? 40.679 -33.969 16.407 1.00 41.69 96 GLU A N 1
ATOM 725 C CA . GLU A 1 96 ? 39.996 -34.647 17.503 1.00 41.69 96 GLU A CA 1
ATOM 726 C C . GLU A 1 96 ? 40.380 -33.968 18.823 1.00 41.69 96 GLU A C 1
ATOM 728 O O . GLU A 1 96 ? 41.550 -33.962 19.208 1.00 41.69 96 GLU A O 1
ATOM 733 N N . HIS A 1 97 ? 39.391 -33.429 19.534 1.00 51.59 97 HIS A N 1
ATOM 734 C CA . HIS A 1 97 ? 39.529 -33.088 20.946 1.00 51.59 97 HIS A CA 1
ATOM 735 C C . HIS A 1 97 ? 38.269 -33.524 21.699 1.00 51.59 97 HIS A C 1
ATOM 737 O O . HIS A 1 97 ? 37.259 -32.820 21.724 1.00 51.59 97 HIS A O 1
ATOM 743 N N . GLU A 1 98 ? 38.343 -34.706 22.313 1.00 41.09 98 GLU A N 1
ATOM 744 C CA . GLU A 1 98 ? 37.494 -35.085 23.442 1.00 41.09 98 GLU A CA 1
ATOM 745 C C . GLU A 1 98 ? 37.860 -34.227 24.655 1.00 41.09 98 GLU A C 1
ATOM 747 O O . GLU A 1 98 ? 38.996 -34.269 25.127 1.00 41.09 98 GLU A O 1
ATOM 752 N N . HIS A 1 99 ? 36.881 -33.503 25.196 1.00 53.00 99 HIS A N 1
ATOM 753 C CA . HIS A 1 99 ? 36.932 -32.989 26.560 1.00 53.00 99 HIS A CA 1
ATOM 754 C C . HIS A 1 99 ? 35.548 -33.128 27.210 1.00 53.00 99 HIS A C 1
ATOM 756 O O . HIS A 1 99 ? 34.652 -32.314 26.990 1.00 53.00 99 HIS A O 1
ATOM 762 N N . GLU A 1 100 ? 35.382 -34.180 28.017 1.00 40.28 100 GLU A N 1
ATOM 763 C CA . GLU A 1 100 ? 34.476 -34.166 29.172 1.00 40.28 100 GLU A CA 1
ATOM 764 C C . GLU A 1 100 ? 34.930 -33.065 30.135 1.00 40.28 100 GLU A C 1
ATOM 766 O O . GLU A 1 100 ? 36.132 -32.939 30.318 1.00 40.28 100 GLU A O 1
ATOM 771 N N . HIS A 1 101 ? 34.008 -32.314 30.757 1.00 52.25 101 HIS A N 1
ATOM 772 C CA . HIS A 1 101 ? 34.063 -31.931 32.179 1.00 52.25 101 HIS A CA 1
ATOM 773 C C . HIS A 1 101 ? 32.724 -31.339 32.660 1.00 52.25 101 HIS A C 1
ATOM 775 O O . HIS A 1 101 ? 31.966 -30.734 31.905 1.00 52.25 101 HIS A O 1
ATOM 781 N N . GLU A 1 102 ? 32.455 -31.605 33.936 1.00 41.50 102 GLU A N 1
ATOM 782 C CA . GLU A 1 102 ? 31.182 -31.588 34.659 1.00 41.50 102 GLU A CA 1
ATOM 783 C C . GLU A 1 102 ? 30.588 -30.196 34.935 1.00 41.50 102 GLU A C 1
ATOM 785 O O . GLU A 1 102 ? 31.294 -29.202 35.101 1.00 41.50 102 GLU A O 1
ATOM 790 N N . HIS A 1 103 ? 29.257 -30.159 35.062 1.00 48.53 103 HIS A N 1
ATOM 791 C CA . HIS A 1 103 ? 28.504 -29.026 35.597 1.00 48.53 103 HIS A CA 1
ATOM 792 C C . HIS A 1 103 ? 28.383 -29.138 37.122 1.00 48.53 103 HIS A C 1
ATOM 794 O O . HIS A 1 103 ? 27.779 -30.089 37.618 1.00 48.53 103 HIS A O 1
ATOM 800 N N . GLU A 1 104 ? 28.861 -28.131 37.853 1.00 39.47 104 GLU A N 1
ATOM 801 C CA . GLU A 1 104 ? 28.486 -27.907 39.252 1.00 39.47 104 GLU A CA 1
ATOM 802 C C . GLU A 1 104 ? 27.506 -26.725 39.323 1.00 39.47 104 GLU A C 1
ATOM 804 O O . GLU A 1 104 ? 27.756 -25.651 38.772 1.00 39.47 104 GLU A O 1
ATOM 809 N N . HIS A 1 105 ? 26.351 -26.968 39.942 1.00 44.84 105 HIS A N 1
ATOM 810 C CA . HIS A 1 105 ? 25.308 -25.981 40.203 1.00 44.84 105 HIS A CA 1
ATOM 811 C C . HIS A 1 105 ? 25.496 -25.380 41.599 1.00 44.84 105 HIS A C 1
ATOM 813 O O . HIS A 1 105 ? 25.669 -26.130 42.561 1.00 44.84 105 HIS A O 1
ATOM 819 N N . GLU A 1 106 ? 25.319 -24.064 41.708 1.00 40.88 106 GLU A N 1
ATOM 820 C CA . GLU A 1 106 ? 24.839 -23.401 42.928 1.00 40.88 106 GLU A CA 1
ATOM 821 C C . GLU A 1 106 ? 23.573 -22.597 42.603 1.00 40.88 106 GLU A C 1
ATOM 823 O O . GLU A 1 106 ? 23.548 -21.941 41.531 1.00 40.88 106 GLU A O 1
#

Radius of gyration: 25.1 Å; chains: 1; bounding box: 60×47×60 Å

InterPro domains:
  IPR002822 Nickel insertion protein [PF01969] (5-98)
  IPR002822 Nickel insertion protein [PTHR36566] (3-75)

Secondary structure (DSSP, 8-state):
---------TT---HHHHHHHHHHTT--HHHHHHHHTTSS--SEEEEEEEEEETTEEEEEEEEEE-TTT---TT-GGGTTTS------------------------

Foldseek 3Di:
DAQDDDDDQVVHDDPQVVVQSVVVSPDDPVVVVVVVVPDPDDFWDWDWDWDADPNDITIGIDIGGHPVPPDVPVPCCVVVPDDPPDDDDPPPDDDDDDDDDDDDDD